Protein AF-A0A401QZX8-F1 (afdb_monomer_lite)

pLDDT: mean 76.72, std 15.08, range [29.86, 93.44]

Organism: Streptomyces noursei (NCBI:txid1971)

Secondary structure (DSSP, 8-state):
----HHHHTTS-THHHHHHHHHHHHH-S------THHHH-TT---EE--TTSPPSS---S-EEEETTTEEEEEETTEEEEE--HHHHHHHHHHHHHHHHT-EETHHHHHHHHHHHHTT-

Structure (mmCIF, N/CA/C/O backbone):
data_AF-A0A401QZX8-F1
#
_entry.id   AF-A0A401QZX8-F1
#
loop_
_atom_site.group_PDB
_atom_site.id
_atom_site.type_symbol
_atom_site.label_atom_id
_atom_site.label_alt_id
_atom_site.label_comp_id
_atom_site.label_asym_id
_atom_site.label_entity_id
_atom_site.label_seq_id
_atom_site.pdbx_PDB_ins_code
_atom_site.Cartn_x
_atom_site.Cartn_y
_atom_site.Cartn_z
_atom_site.occupancy
_atom_site.B_iso_or_equiv
_atom_site.auth_seq_id
_atom_site.auth_comp_id
_atom_site.auth_asym_id
_atom_site.auth_atom_id
_atom_site.pdbx_PDB_model_num
ATOM 1 N N . MET A 1 1 ? 21.813 -9.380 4.128 1.00 29.86 1 MET A N 1
ATOM 2 C CA . MET A 1 1 ? 21.612 -10.655 3.406 1.00 29.86 1 MET A CA 1
ATOM 3 C C . MET A 1 1 ? 20.333 -10.499 2.593 1.00 29.86 1 MET A C 1
ATOM 5 O O . MET A 1 1 ? 19.253 -10.668 3.137 1.00 29.86 1 MET A O 1
ATOM 9 N N . TYR A 1 2 ? 20.453 -10.008 1.358 1.00 34.34 2 TYR A N 1
ATOM 10 C CA . TYR A 1 2 ? 19.315 -9.690 0.492 1.00 34.34 2 TYR A CA 1
ATOM 11 C C . TYR A 1 2 ? 18.914 -10.960 -0.258 1.00 34.34 2 TYR A C 1
ATOM 13 O O . TYR A 1 2 ? 19.711 -11.494 -1.027 1.00 34.34 2 TYR A O 1
ATOM 21 N N . VAL A 1 3 ? 17.730 -11.497 0.034 1.00 44.12 3 VAL A N 1
ATOM 22 C CA . VAL A 1 3 ? 17.201 -12.648 -0.701 1.00 44.12 3 VAL A CA 1
ATOM 23 C C . VAL A 1 3 ? 16.639 -12.116 -2.009 1.00 44.12 3 VAL A C 1
ATOM 25 O O . VAL A 1 3 ? 15.763 -11.253 -2.011 1.00 44.12 3 VAL A O 1
ATOM 28 N N . GLU A 1 4 ? 17.156 -12.625 -3.121 1.00 44.03 4 GLU A N 1
ATOM 29 C CA . GLU A 1 4 ? 16.667 -12.285 -4.447 1.00 44.03 4 GLU A CA 1
ATOM 30 C C . GLU A 1 4 ? 15.186 -12.682 -4.546 1.00 44.03 4 GLU A C 1
ATOM 32 O O . GLU A 1 4 ? 14.813 -13.857 -4.524 1.00 44.03 4 GLU A O 1
ATOM 37 N N . TRP A 1 5 ? 14.317 -11.682 -4.634 1.00 45.00 5 TRP A N 1
ATOM 38 C CA . TRP A 1 5 ? 12.859 -11.805 -4.596 1.00 45.00 5 TRP A CA 1
ATOM 39 C C . TRP A 1 5 ? 12.247 -12.736 -5.655 1.00 45.00 5 TRP A C 1
ATOM 41 O O . TRP A 1 5 ? 11.119 -13.222 -5.509 1.00 45.00 5 TRP A O 1
ATOM 51 N N . ARG A 1 6 ? 13.009 -13.043 -6.709 1.00 44.41 6 ARG A N 1
ATOM 52 C CA . ARG A 1 6 ? 12.651 -14.040 -7.726 1.00 44.41 6 ARG A CA 1
ATOM 53 C C . ARG A 1 6 ? 12.638 -15.470 -7.173 1.00 44.41 6 ARG A C 1
ATOM 55 O O . ARG A 1 6 ? 11.872 -16.291 -7.671 1.00 44.41 6 ARG A O 1
ATOM 62 N N . GLN A 1 7 ? 13.412 -15.786 -6.129 1.00 44.03 7 GLN A N 1
ATOM 63 C CA . GLN A 1 7 ? 13.394 -17.112 -5.494 1.00 44.03 7 GLN A CA 1
ATOM 64 C C . GLN A 1 7 ? 12.140 -17.347 -4.639 1.00 44.03 7 GLN A C 1
ATOM 66 O O . GLN A 1 7 ? 11.624 -18.462 -4.629 1.00 44.03 7 GLN A O 1
ATOM 71 N N . LEU A 1 8 ? 11.579 -16.304 -4.014 1.00 48.62 8 LEU A N 1
ATOM 72 C CA . LEU A 1 8 ? 10.330 -16.393 -3.237 1.00 48.62 8 LEU A CA 1
ATOM 73 C C . LEU A 1 8 ? 9.105 -16.765 -4.088 1.00 48.62 8 LEU A C 1
ATOM 75 O O . LEU A 1 8 ? 8.132 -17.308 -3.571 1.00 48.62 8 LEU A O 1
ATOM 79 N N . HIS A 1 9 ? 9.152 -16.530 -5.399 1.00 48.44 9 HIS A N 1
ATOM 80 C CA . HIS A 1 9 ? 8.075 -16.920 -6.309 1.00 48.44 9 HIS A CA 1
ATOM 81 C C . HIS A 1 9 ? 8.075 -18.414 -6.660 1.00 48.44 9 HIS A C 1
ATOM 83 O O . HIS A 1 9 ? 7.055 -18.902 -7.141 1.00 48.44 9 HIS A O 1
ATOM 89 N N . ARG A 1 10 ? 9.167 -19.155 -6.405 1.00 46.19 10 ARG A N 1
ATOM 90 C CA . ARG A 1 10 ? 9.243 -20.587 -6.743 1.00 46.19 10 ARG A CA 1
ATOM 91 C C . ARG A 1 10 ? 8.433 -21.464 -5.779 1.00 46.19 10 ARG A C 1
ATOM 93 O O . ARG A 1 10 ? 7.747 -22.368 -6.238 1.00 46.19 10 ARG A O 1
ATOM 100 N N . ASP A 1 11 ? 8.429 -21.114 -4.489 1.00 46.47 11 ASP A N 1
ATOM 101 C CA . ASP A 1 11 ? 7.622 -21.769 -3.437 1.00 46.47 11 ASP A CA 1
ATOM 102 C C . ASP A 1 11 ? 6.360 -20.960 -3.056 1.00 46.47 11 ASP A C 1
ATOM 104 O O . ASP A 1 11 ? 5.579 -21.349 -2.181 1.00 46.47 11 ASP A O 1
ATOM 108 N N . GLY A 1 12 ? 6.159 -19.818 -3.722 1.00 55.97 12 GLY A N 1
ATOM 109 C CA . GLY A 1 12 ? 5.096 -18.855 -3.458 1.00 55.97 12 GLY A CA 1
ATOM 110 C C . GLY A 1 12 ? 5.265 -18.072 -2.149 1.00 55.97 12 GLY A C 1
ATOM 111 O O . GLY A 1 12 ? 6.025 -18.418 -1.246 1.00 55.97 12 GLY A O 1
ATOM 112 N N . MET A 1 13 ? 4.445 -17.029 -1.995 1.00 59.34 13 MET A N 1
ATOM 113 C CA . MET A 1 13 ? 4.335 -16.199 -0.780 1.00 59.34 13 MET A CA 1
ATOM 114 C C . MET A 1 13 ? 3.909 -16.971 0.486 1.00 59.34 13 MET A C 1
ATOM 116 O O . MET A 1 13 ? 3.806 -16.385 1.564 1.00 59.34 13 MET A O 1
ATOM 120 N N . ARG A 1 14 ? 3.655 -18.281 0.372 1.00 61.28 14 ARG A N 1
ATOM 121 C CA . ARG A 1 14 ? 3.163 -19.151 1.442 1.00 61.28 14 ARG A CA 1
ATOM 122 C C . ARG A 1 14 ? 4.118 -19.194 2.631 1.00 61.28 14 ARG A C 1
ATOM 124 O O . ARG A 1 14 ? 3.667 -19.015 3.751 1.00 61.28 14 ARG A O 1
ATOM 131 N N . ARG A 1 15 ? 5.423 -19.362 2.400 1.00 62.59 15 ARG A N 1
ATOM 132 C CA . ARG A 1 15 ? 6.408 -19.474 3.491 1.00 62.59 15 ARG A CA 1
ATOM 133 C C . ARG A 1 15 ? 6.538 -18.179 4.296 1.00 62.59 15 ARG A C 1
ATOM 135 O O . ARG A 1 15 ? 6.586 -18.218 5.520 1.00 62.59 15 ARG A O 1
ATOM 142 N N . VAL A 1 16 ? 6.557 -17.034 3.610 1.00 64.38 16 VAL A N 1
ATOM 143 C CA . VAL A 1 16 ? 6.544 -15.711 4.259 1.00 64.38 16 VAL A CA 1
ATOM 144 C C . VAL A 1 16 ? 5.252 -15.551 5.056 1.00 64.38 16 VAL A C 1
ATOM 146 O O . VAL A 1 16 ? 5.286 -15.198 6.227 1.00 64.38 16 VAL A O 1
ATOM 149 N N . HIS A 1 17 ? 4.113 -15.908 4.463 1.00 62.09 17 HIS A N 1
ATOM 150 C CA . HIS A 1 17 ? 2.821 -15.861 5.137 1.00 62.09 17 HIS A CA 1
ATOM 151 C C . HIS A 1 17 ? 2.773 -16.739 6.402 1.00 62.09 17 HIS A C 1
ATOM 153 O O . HIS A 1 17 ? 2.393 -16.248 7.462 1.00 62.09 17 HIS A O 1
ATOM 159 N N . GLU A 1 18 ? 3.215 -17.996 6.327 1.00 68.44 18 GLU A N 1
ATOM 160 C CA . GLU A 1 18 ? 3.265 -18.940 7.456 1.00 68.44 18 GLU A CA 1
ATOM 161 C C . GLU A 1 18 ? 4.124 -18.422 8.617 1.00 68.44 18 GLU A C 1
ATOM 163 O O . GLU A 1 18 ? 3.772 -18.608 9.780 1.00 68.44 18 GLU A O 1
ATOM 168 N N . GLN A 1 19 ? 5.225 -17.731 8.318 1.00 68.12 19 GLN A N 1
ATOM 169 C CA . GLN A 1 19 ? 6.103 -17.152 9.337 1.00 68.12 19 GLN A CA 1
ATOM 170 C C . GLN A 1 19 ? 5.558 -15.843 9.915 1.00 68.12 19 GLN A C 1
ATOM 172 O O . GLN A 1 19 ? 5.745 -15.556 11.098 1.00 68.12 19 GLN A O 1
ATOM 177 N N . THR A 1 20 ? 4.892 -15.034 9.094 1.00 68.06 20 THR A N 1
ATOM 178 C CA . THR A 1 20 ? 4.449 -13.694 9.474 1.00 68.06 20 THR A CA 1
ATOM 179 C C . THR A 1 20 ? 3.095 -13.701 10.189 1.00 68.06 20 THR A C 1
ATOM 181 O O . THR A 1 20 ? 2.917 -12.947 11.143 1.00 68.06 20 THR A O 1
ATOM 184 N N . VAL A 1 21 ? 2.147 -14.564 9.808 1.00 69.62 21 VAL A N 1
ATOM 185 C CA . VAL A 1 21 ? 0.795 -14.606 10.407 1.00 69.62 21 VAL A CA 1
ATOM 186 C C . VAL A 1 21 ? 0.808 -14.773 11.934 1.00 69.62 21 VAL A C 1
ATOM 188 O O . VAL A 1 21 ? 0.122 -13.993 12.603 1.00 69.62 21 VAL A O 1
ATOM 191 N N . PRO A 1 22 ? 1.609 -15.680 12.529 1.00 77.25 22 PRO A N 1
ATOM 192 C CA . PRO A 1 22 ? 1.688 -15.798 13.985 1.00 77.25 22 PRO A CA 1
ATOM 193 C C . PRO A 1 22 ? 2.192 -14.521 14.673 1.00 77.25 22 PRO A C 1
ATOM 195 O O . PRO A 1 22 ? 1.793 -14.229 15.802 1.00 77.25 22 PRO A O 1
ATOM 198 N N . LEU A 1 23 ? 3.045 -13.727 14.004 1.00 75.75 23 LEU A N 1
ATOM 199 C CA . LEU A 1 23 ? 3.506 -12.431 14.519 1.00 75.75 23 LEU A CA 1
ATOM 200 C C . LEU A 1 23 ? 2.346 -11.443 14.619 1.00 75.75 23 LEU A C 1
ATOM 202 O O . LEU A 1 23 ? 2.207 -10.767 15.634 1.00 75.75 23 LEU A O 1
ATOM 206 N N . TYR A 1 24 ? 1.498 -11.379 13.594 1.00 72.75 24 TYR A N 1
ATOM 207 C CA . TYR A 1 24 ? 0.318 -10.515 13.606 1.00 72.75 24 TYR A CA 1
ATOM 208 C C . TYR A 1 24 ? -0.672 -10.949 14.687 1.00 72.75 24 TYR A C 1
ATOM 210 O O . TYR A 1 24 ? -1.137 -10.112 15.450 1.00 72.75 24 TYR A O 1
ATOM 218 N N . GLN A 1 25 ? -0.934 -12.254 14.809 1.00 73.38 25 GLN A N 1
ATOM 219 C CA . GLN A 1 25 ? -1.884 -12.791 15.790 1.00 73.38 25 GLN A CA 1
ATOM 220 C C . GLN A 1 25 ? -1.465 -12.531 17.242 1.00 73.38 25 GLN A C 1
ATOM 222 O O . GLN A 1 25 ? -2.311 -12.242 18.083 1.00 73.38 25 GLN A O 1
ATOM 227 N N . ARG A 1 26 ? -0.165 -12.623 17.553 1.00 80.75 26 ARG A N 1
ATOM 228 C CA . ARG A 1 26 ? 0.342 -12.385 18.916 1.00 80.75 26 ARG A CA 1
ATOM 229 C C . ARG A 1 26 ? 0.535 -10.903 19.249 1.00 80.75 26 ARG A C 1
ATOM 231 O O . ARG A 1 26 ? 0.688 -10.553 20.419 1.00 80.75 26 ARG A O 1
ATOM 238 N N . THR A 1 27 ? 0.615 -10.038 18.238 1.00 83.62 27 THR A N 1
ATOM 239 C CA . THR A 1 27 ? 0.916 -8.618 18.437 1.00 83.62 27 THR A CA 1
ATOM 240 C C . THR A 1 27 ? -0.326 -7.892 18.923 1.00 83.62 27 THR A C 1
ATOM 242 O O . THR A 1 27 ? -1.292 -7.735 18.187 1.00 83.62 27 THR A O 1
ATOM 245 N N . ARG A 1 28 ? -0.280 -7.404 20.167 1.00 79.19 28 ARG A N 1
ATOM 246 C CA . ARG A 1 28 ? -1.367 -6.589 20.730 1.00 79.19 28 ARG A CA 1
ATOM 247 C C . ARG A 1 28 ? -1.418 -5.177 20.152 1.00 79.19 28 ARG A C 1
ATOM 249 O O . ARG A 1 28 ? -2.500 -4.639 19.988 1.00 79.19 28 ARG A O 1
ATOM 256 N N . HIS A 1 29 ? -0.260 -4.589 19.848 1.00 78.38 29 HIS A N 1
ATOM 257 C CA . HIS A 1 29 ? -0.162 -3.228 19.320 1.00 78.38 29 HIS A CA 1
ATOM 258 C C . HIS A 1 29 ? 0.815 -3.189 18.154 1.00 78.38 29 HIS A C 1
ATOM 260 O O . HIS A 1 29 ? 2.019 -3.386 18.332 1.00 78.38 29 HIS A O 1
ATOM 266 N N . PHE A 1 30 ? 0.290 -2.931 16.962 1.00 78.06 30 PHE A N 1
ATOM 267 C CA . PHE A 1 30 ? 1.098 -2.734 15.769 1.00 78.06 30 PHE A CA 1
ATOM 268 C C . PHE A 1 30 ? 1.501 -1.256 15.675 1.00 78.06 30 PHE A C 1
ATOM 270 O O . PHE A 1 30 ? 0.667 -0.376 15.878 1.00 78.06 30 PHE A O 1
ATOM 277 N N . ARG A 1 31 ? 2.778 -0.968 15.401 1.00 78.69 31 ARG A N 1
ATOM 278 C CA . ARG A 1 31 ? 3.291 0.406 15.274 1.00 78.69 31 ARG A CA 1
ATOM 279 C C . ARG A 1 31 ? 3.697 0.656 13.830 1.00 78.69 31 ARG A C 1
ATOM 281 O O . ARG A 1 31 ? 4.535 -0.066 13.301 1.00 78.69 31 ARG A O 1
ATOM 288 N N . VAL A 1 32 ? 3.101 1.671 13.215 1.00 79.12 32 VAL A N 1
ATOM 289 C CA . VAL A 1 32 ? 3.368 2.086 11.832 1.00 79.12 32 VAL A CA 1
ATOM 290 C C . VAL A 1 32 ? 3.527 3.594 11.818 1.00 79.12 32 VAL A C 1
ATOM 292 O O . VAL A 1 32 ? 2.767 4.300 12.477 1.00 79.12 32 VAL A O 1
ATOM 295 N N . TYR A 1 33 ? 4.505 4.078 11.061 1.00 73.44 33 TYR A N 1
ATOM 296 C CA . TYR A 1 33 ? 4.721 5.498 10.829 1.00 73.44 33 TYR A CA 1
ATOM 297 C C . TYR A 1 33 ? 4.783 5.756 9.322 1.00 73.44 33 TYR A C 1
ATOM 299 O O . TYR A 1 33 ? 5.463 5.027 8.606 1.00 73.44 33 TYR A O 1
ATOM 307 N N . ALA A 1 34 ? 4.049 6.764 8.849 1.00 78.06 34 ALA A N 1
ATOM 308 C CA . ALA A 1 34 ? 3.963 7.138 7.438 1.00 78.06 34 ALA A CA 1
ATOM 309 C C . ALA A 1 34 ? 4.000 8.671 7.306 1.00 78.06 34 ALA A C 1
ATOM 311 O O . ALA A 1 34 ? 2.967 9.326 7.166 1.00 78.06 34 ALA A O 1
ATOM 312 N N . SER A 1 35 ? 5.197 9.257 7.417 1.00 73.50 35 SER A N 1
ATOM 313 C CA . SER A 1 35 ? 5.412 10.716 7.352 1.00 73.50 35 SER A CA 1
ATOM 314 C C . SER A 1 35 ? 5.047 11.322 6.001 1.00 73.50 35 SER A C 1
ATOM 316 O O . SER A 1 35 ? 4.594 12.465 5.934 1.00 73.50 35 SER A O 1
ATOM 318 N N . ASN A 1 36 ? 5.217 10.560 4.924 1.00 71.75 36 ASN A N 1
ATOM 319 C CA . ASN A 1 36 ? 4.952 10.995 3.557 1.00 71.75 36 ASN A CA 1
ATOM 320 C C . ASN A 1 36 ? 3.490 11.423 3.324 1.00 71.75 36 ASN A C 1
ATOM 322 O O . ASN A 1 36 ? 3.231 12.271 2.474 1.00 71.75 36 ASN A O 1
ATOM 326 N N . LEU A 1 37 ? 2.538 10.905 4.108 1.00 73.81 37 LEU A N 1
ATOM 327 C CA . LEU A 1 37 ? 1.118 11.253 3.992 1.00 73.81 37 LEU A CA 1
ATOM 328 C C . LEU A 1 37 ? 0.786 12.680 4.454 1.00 73.81 37 LEU A C 1
ATOM 330 O O . LEU A 1 37 ? -0.281 13.187 4.120 1.00 73.81 37 LEU A O 1
ATOM 334 N N . VAL A 1 38 ? 1.664 13.326 5.227 1.00 67.56 38 VAL A N 1
ATOM 335 C CA . VAL A 1 38 ? 1.390 14.636 5.846 1.00 67.56 38 VAL A CA 1
ATOM 336 C C . VAL A 1 38 ? 1.864 15.805 4.972 1.00 67.56 38 VAL A C 1
ATOM 338 O O . VAL A 1 38 ? 1.362 16.916 5.116 1.00 67.56 38 VAL A O 1
ATOM 341 N N . ALA A 1 39 ? 2.803 15.574 4.049 1.00 59.84 39 ALA A N 1
ATOM 342 C CA . ALA A 1 39 ? 3.524 16.647 3.356 1.00 59.84 39 ALA A CA 1
ATOM 343 C C . ALA A 1 39 ? 3.362 16.670 1.824 1.00 59.84 39 ALA A C 1
ATOM 345 O O . ALA A 1 39 ? 3.866 17.592 1.186 1.00 59.84 39 ALA A O 1
ATOM 346 N N . GLN A 1 40 ? 2.679 15.693 1.213 1.00 66.19 40 GLN A N 1
ATOM 347 C CA . GLN A 1 40 ? 2.534 15.636 -0.247 1.00 66.19 40 GLN A CA 1
ATOM 348 C C . GLN A 1 40 ? 1.117 16.003 -0.725 1.00 66.19 40 GLN A C 1
ATOM 350 O O . GLN A 1 40 ? 0.164 15.286 -0.417 1.00 66.19 40 GLN A O 1
ATOM 355 N N . PRO A 1 41 ? 0.960 17.053 -1.559 1.00 63.00 41 PRO A N 1
ATOM 356 C CA . PRO A 1 41 ? -0.348 17.494 -2.054 1.00 63.00 41 PRO A CA 1
ATOM 357 C C . PRO A 1 41 ? -1.001 16.525 -3.058 1.00 63.00 41 PRO A C 1
ATOM 359 O O . PRO A 1 41 ? -2.200 16.624 -3.300 1.00 63.00 41 PRO A O 1
ATOM 362 N N . ASN A 1 42 ? -0.243 15.570 -3.614 1.00 65.94 42 ASN A N 1
ATOM 363 C CA . ASN A 1 42 ? -0.680 14.706 -4.720 1.00 65.94 42 ASN A CA 1
ATOM 364 C C . ASN A 1 42 ? -0.791 13.216 -4.353 1.00 65.94 42 ASN A C 1
ATOM 366 O O . ASN A 1 42 ? -0.719 12.367 -5.238 1.00 65.94 42 ASN A O 1
ATOM 370 N N . VAL A 1 43 ? -0.950 12.865 -3.074 1.00 68.19 43 VAL A N 1
ATOM 371 C CA . VAL A 1 43 ? -1.052 11.454 -2.662 1.00 68.19 43 VAL A 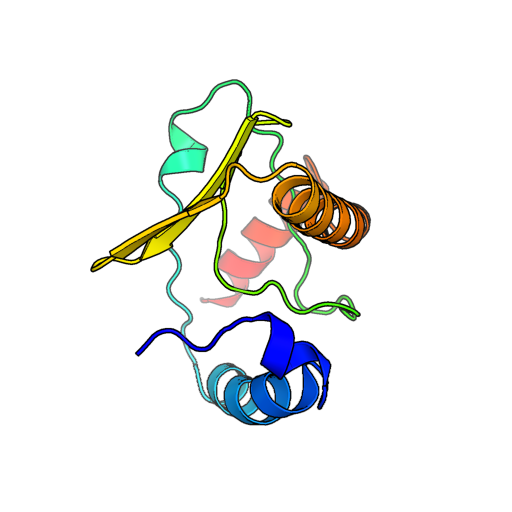CA 1
ATOM 372 C C . VAL A 1 43 ? -2.515 11.070 -2.427 1.00 68.19 43 VAL A C 1
ATOM 374 O O . VAL A 1 43 ? -3.067 11.367 -1.364 1.00 68.19 43 VAL A O 1
ATOM 377 N N . PRO A 1 44 ? -3.183 10.387 -3.379 1.00 77.44 44 PRO A N 1
ATOM 378 C CA . PRO A 1 44 ? -4.485 9.798 -3.109 1.00 77.44 44 PRO A CA 1
ATOM 379 C C . PRO A 1 44 ? -4.338 8.674 -2.075 1.00 77.44 44 PRO A C 1
ATOM 381 O O . PRO A 1 44 ? -3.741 7.631 -2.341 1.00 77.44 44 PRO A O 1
ATOM 384 N N . LEU A 1 45 ? -4.917 8.870 -0.888 1.00 85.06 45 LEU A N 1
ATOM 385 C CA . LEU A 1 45 ? -4.863 7.886 0.192 1.00 85.06 45 LEU A CA 1
ATOM 386 C C . LEU A 1 45 ? -5.885 6.758 -0.017 1.00 85.06 45 LEU A C 1
ATOM 388 O O . LEU A 1 45 ? -7.097 6.988 -0.093 1.00 85.06 45 LEU A O 1
ATOM 392 N N . GLY A 1 46 ? -5.384 5.523 -0.052 1.00 89.06 46 GLY A N 1
ATOM 393 C CA . GLY A 1 46 ? -6.175 4.297 -0.021 1.00 89.06 46 GLY A CA 1
ATOM 394 C C . GLY A 1 46 ? -5.884 3.474 1.234 1.00 89.06 46 GLY A C 1
ATOM 395 O O . GLY A 1 46 ? -4.732 3.328 1.628 1.00 89.06 46 GLY A O 1
ATOM 396 N N . VAL A 1 47 ? -6.923 2.909 1.848 1.00 89.44 47 VAL A N 1
ATOM 397 C CA . VAL A 1 47 ? -6.816 2.045 3.035 1.00 89.44 47 VAL A CA 1
ATOM 398 C C . VAL A 1 47 ? -7.460 0.701 2.726 1.00 89.44 47 VAL A C 1
ATOM 400 O O . VAL A 1 47 ? -8.631 0.658 2.363 1.00 89.44 47 VAL A O 1
ATOM 403 N N . ILE A 1 48 ? -6.730 -0.405 2.877 1.00 87.12 48 ILE A N 1
ATOM 404 C CA . ILE A 1 48 ? -7.288 -1.756 2.703 1.00 87.12 48 ILE A CA 1
ATOM 405 C C . ILE A 1 48 ? -7.740 -2.273 4.076 1.00 87.12 48 ILE A C 1
ATOM 407 O O . ILE A 1 48 ? -6.873 -2.572 4.904 1.00 87.12 48 ILE A O 1
ATOM 411 N N . PRO A 1 49 ? -9.054 -2.425 4.338 1.00 86.00 49 PRO A N 1
ATOM 412 C CA . PRO A 1 49 ? -9.547 -2.890 5.633 1.00 86.00 49 PRO A CA 1
ATOM 413 C C . PRO A 1 49 ? -8.990 -4.271 5.995 1.00 86.00 49 PRO A C 1
ATOM 415 O O . PRO A 1 49 ? -8.781 -5.118 5.124 1.00 86.00 49 PRO A O 1
ATOM 418 N N . PHE A 1 50 ? -8.751 -4.528 7.284 1.00 76.62 50 PHE A N 1
ATOM 419 C CA . PHE A 1 50 ? -8.088 -5.760 7.729 1.00 76.62 50 PHE A CA 1
ATOM 420 C C . PHE A 1 50 ? -8.812 -7.036 7.263 1.00 76.62 50 PHE A C 1
ATOM 422 O O . PHE A 1 50 ? -8.154 -7.935 6.740 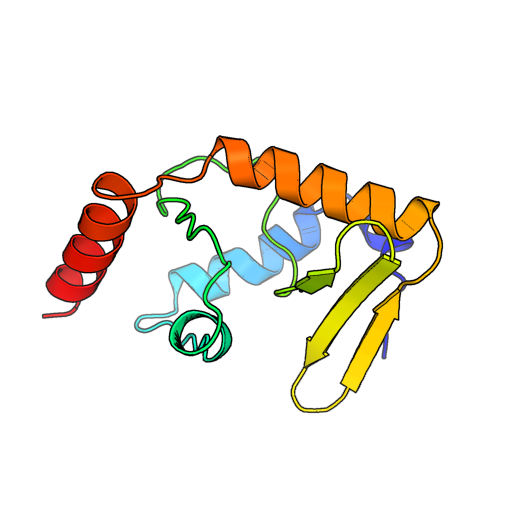1.00 76.62 50 PHE A O 1
ATOM 429 N N . GLY A 1 51 ? -10.148 -7.064 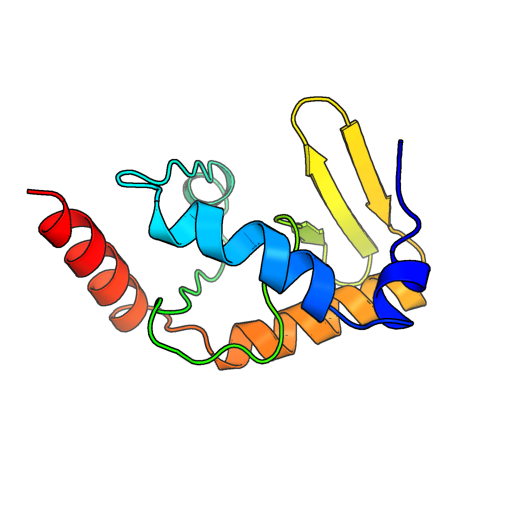7.356 1.00 73.38 51 GLY A N 1
ATOM 430 C CA . GLY A 1 51 ? -10.990 -8.220 7.017 1.00 73.38 51 GLY A CA 1
ATOM 431 C C . GLY A 1 51 ? -11.153 -8.528 5.523 1.00 73.38 51 GLY A C 1
ATOM 432 O O . GLY A 1 51 ? -11.768 -9.533 5.177 1.00 73.38 51 GLY A O 1
ATOM 433 N N . VAL A 1 52 ? -10.612 -7.702 4.621 1.00 78.00 52 VAL A N 1
ATOM 434 C CA . VAL A 1 52 ? -10.631 -8.009 3.184 1.00 78.00 52 VAL A CA 1
ATOM 435 C C . VAL A 1 52 ? -9.593 -9.090 2.892 1.00 78.00 52 VAL A C 1
ATOM 437 O O . VAL A 1 52 ? -8.410 -8.933 3.207 1.00 78.00 52 VAL A O 1
ATOM 440 N N . ARG A 1 53 ? -10.021 -10.193 2.265 1.00 67.31 53 ARG A N 1
ATOM 441 C CA . ARG A 1 53 ? -9.105 -11.248 1.822 1.00 67.31 53 ARG A CA 1
ATOM 442 C C . ARG A 1 53 ? -8.158 -10.676 0.769 1.00 67.31 53 ARG A C 1
ATOM 444 O O . ARG A 1 53 ? -8.597 -10.176 -0.263 1.00 67.31 53 ARG A O 1
ATOM 451 N N . ARG A 1 54 ? -6.857 -10.773 1.031 1.00 65.62 54 ARG A N 1
ATOM 452 C CA . ARG A 1 54 ? -5.805 -10.321 0.118 1.00 65.62 54 ARG A CA 1
ATOM 453 C C . ARG A 1 54 ? -5.227 -11.522 -0.618 1.00 65.62 54 ARG A C 1
ATOM 455 O O . ARG A 1 54 ? -4.849 -12.505 0.014 1.00 65.62 54 ARG A O 1
ATOM 462 N N . THR A 1 55 ? -5.151 -11.437 -1.941 1.00 56.19 55 THR A N 1
ATOM 463 C CA . THR A 1 55 ? -4.480 -12.445 -2.782 1.00 56.19 55 THR A CA 1
ATOM 464 C C . THR A 1 55 ? -2.966 -12.228 -2.816 1.00 56.19 55 THR A C 1
ATOM 466 O O . THR A 1 55 ? -2.207 -13.168 -3.021 1.00 56.19 55 THR A O 1
ATOM 469 N N . VAL A 1 56 ? -2.532 -10.990 -2.559 1.00 58.66 56 VAL A N 1
ATOM 470 C CA . VAL A 1 56 ? -1.135 -10.580 -2.403 1.00 58.66 56 VAL A CA 1
ATOM 471 C C . VAL A 1 56 ? -1.019 -9.883 -1.055 1.00 58.66 56 VAL A C 1
ATOM 473 O O . VAL A 1 56 ? -1.750 -8.930 -0.785 1.00 58.66 56 VAL A O 1
ATOM 476 N N . TRP A 1 57 ? -0.135 -10.365 -0.187 1.00 55.28 57 TRP A N 1
ATOM 477 C CA . TRP A 1 57 ? 0.226 -9.597 1.000 1.00 55.28 57 TRP A CA 1
ATOM 478 C C . TRP A 1 57 ? 1.129 -8.454 0.560 1.00 55.28 57 TRP A C 1
ATOM 480 O O . TRP A 1 57 ? 2.051 -8.719 -0.214 1.00 55.28 57 TRP A O 1
ATOM 490 N N . PRO A 1 58 ? 0.870 -7.209 1.001 1.00 53.41 58 PRO A N 1
ATOM 491 C CA . PRO A 1 58 ? 1.804 -6.132 0.757 1.00 53.41 58 PRO A CA 1
ATOM 492 C C . PRO A 1 58 ? 3.120 -6.559 1.389 1.00 53.41 58 PRO A C 1
ATOM 494 O O . PRO A 1 58 ? 3.246 -6.717 2.604 1.00 53.41 58 PRO A O 1
ATOM 497 N N . LEU A 1 59 ? 4.063 -6.844 0.509 1.00 60.06 59 LEU A N 1
ATOM 498 C CA . LEU A 1 59 ? 5.460 -6.884 0.860 1.00 60.06 59 LEU A CA 1
ATOM 499 C C . LEU A 1 59 ? 5.878 -5.461 1.242 1.00 60.06 59 LEU A C 1
ATOM 501 O O . LEU A 1 59 ? 5.091 -4.532 1.048 1.00 60.06 59 LEU A O 1
ATOM 505 N N . GLU A 1 60 ? 7.048 -5.337 1.866 1.00 69.12 60 GLU A N 1
ATOM 506 C CA . GLU A 1 60 ? 7.601 -4.100 2.436 1.00 69.12 60 GLU A CA 1
ATOM 507 C C . GLU A 1 60 ? 7.122 -2.823 1.729 1.00 69.12 60 GLU A C 1
ATOM 509 O O . GLU A 1 60 ? 7.045 -2.772 0.498 1.00 69.12 60 GLU A O 1
ATOM 514 N N . ALA A 1 61 ? 6.773 -1.802 2.519 1.00 79.19 61 ALA A N 1
ATOM 515 C CA . ALA A 1 61 ? 6.287 -0.539 1.979 1.00 79.19 61 ALA A CA 1
ATOM 516 C C . ALA A 1 61 ? 7.254 -0.018 0.904 1.00 79.19 61 ALA A C 1
ATOM 518 O O . ALA A 1 61 ? 8.463 0.027 1.116 1.00 79.19 61 ALA A O 1
ATOM 519 N N . PHE A 1 62 ? 6.703 0.355 -0.248 1.00 86.44 62 PHE A N 1
ATOM 520 C CA . PHE A 1 62 ? 7.465 0.872 -1.375 1.00 86.44 62 PHE A CA 1
ATOM 521 C C . PHE A 1 62 ? 6.852 2.174 -1.876 1.00 86.44 62 PHE A C 1
ATOM 523 O O . PHE A 1 62 ? 5.646 2.407 -1.745 1.00 86.44 62 PHE A O 1
ATOM 530 N N . TYR A 1 63 ? 7.688 2.989 -2.505 1.00 87.94 63 TYR A N 1
ATOM 531 C CA . TYR A 1 63 ? 7.294 4.196 -3.211 1.00 87.94 63 TYR A CA 1
ATOM 532 C C . TYR A 1 63 ? 7.479 3.970 -4.703 1.00 87.94 63 TYR A C 1
ATOM 534 O O . TYR A 1 63 ? 8.544 3.544 -5.139 1.00 87.94 63 TYR A O 1
ATOM 542 N N . ALA A 1 64 ? 6.440 4.231 -5.489 1.00 89.31 64 ALA A N 1
ATOM 543 C CA . ALA A 1 64 ? 6.531 4.219 -6.941 1.00 89.31 64 ALA A CA 1
ATOM 544 C C . ALA A 1 64 ? 6.487 5.659 -7.452 1.00 89.31 64 ALA A C 1
ATOM 546 O O . ALA A 1 64 ? 5.524 6.383 -7.199 1.00 89.31 64 ALA A O 1
ATOM 547 N N . PHE A 1 65 ? 7.529 6.056 -8.172 1.00 90.50 65 PHE A N 1
ATOM 548 C CA . PHE A 1 65 ? 7.645 7.337 -8.857 1.00 90.50 65 PHE A CA 1
ATOM 549 C C . PHE A 1 65 ? 7.279 7.123 -10.326 1.00 90.50 65 PHE A C 1
ATOM 551 O O . PHE A 1 65 ? 8.147 7.035 -11.199 1.00 90.50 65 PHE A O 1
ATOM 558 N N . ASP A 1 66 ? 5.976 6.960 -10.566 1.00 90.19 66 ASP A N 1
ATOM 559 C CA . ASP A 1 66 ? 5.396 6.621 -11.867 1.00 90.19 66 ASP A CA 1
ATOM 560 C C . ASP A 1 66 ? 6.142 5.454 -12.544 1.00 90.19 66 ASP A C 1
ATOM 562 O O . ASP A 1 66 ? 6.378 4.411 -11.934 1.00 90.19 66 ASP A O 1
ATOM 566 N N . ASN A 1 67 ? 6.529 5.634 -13.808 1.00 92.56 67 ASN A N 1
ATOM 567 C CA . ASN A 1 67 ? 7.282 4.658 -14.590 1.00 92.56 67 ASN A CA 1
ATOM 568 C C . ASN A 1 67 ? 8.805 4.873 -14.513 1.00 92.56 67 ASN A C 1
ATOM 570 O O . ASN A 1 67 ? 9.534 4.278 -15.304 1.00 92.56 67 ASN A O 1
ATOM 574 N N . SER A 1 68 ? 9.281 5.735 -13.611 1.00 93.31 68 SER A N 1
ATOM 575 C CA . SER A 1 68 ? 10.687 6.153 -13.555 1.00 93.31 68 SER A CA 1
ATOM 576 C C . SER A 1 68 ? 11.495 5.350 -12.541 1.00 93.31 68 SER A C 1
ATOM 578 O O . SER A 1 68 ? 12.637 4.989 -12.815 1.00 93.31 68 SER A O 1
ATOM 580 N N . GLN A 1 69 ? 10.917 5.074 -11.368 1.00 92.75 69 GLN A N 1
ATOM 581 C CA . GLN A 1 69 ? 11.628 4.415 -10.273 1.00 92.75 69 GLN A CA 1
ATOM 582 C C . GLN A 1 69 ? 10.663 3.800 -9.261 1.00 92.75 69 GLN A C 1
ATOM 584 O O . GLN A 1 69 ? 9.590 4.340 -8.996 1.00 92.75 69 GLN A O 1
ATOM 589 N N . VAL A 1 70 ? 11.084 2.704 -8.635 1.00 91.44 70 VAL A N 1
ATOM 590 C CA . VAL A 1 70 ? 10.491 2.194 -7.395 1.00 91.44 70 VAL A CA 1
ATOM 591 C C . VAL A 1 70 ? 11.559 2.169 -6.307 1.00 91.44 70 VAL A C 1
ATOM 593 O O . VAL A 1 70 ? 12.638 1.628 -6.530 1.00 91.44 70 VAL A O 1
ATOM 596 N N . ALA A 1 71 ? 11.253 2.740 -5.144 1.00 88.50 71 ALA A N 1
ATOM 597 C CA . ALA A 1 71 ? 12.120 2.741 -3.972 1.00 88.50 71 ALA A CA 1
ATOM 598 C C . ALA A 1 71 ? 11.532 1.864 -2.859 1.00 88.50 71 ALA A C 1
ATOM 600 O O . ALA A 1 71 ? 10.340 1.947 -2.552 1.00 88.50 71 ALA A O 1
ATOM 601 N N . VAL A 1 72 ? 12.375 1.038 -2.244 1.00 87.75 72 VAL A N 1
ATOM 602 C CA . VAL A 1 72 ? 12.073 0.298 -1.013 1.00 87.75 72 VAL A CA 1
ATOM 603 C C . VAL A 1 72 ? 13.081 0.739 0.036 1.00 87.75 72 VAL A C 1
ATOM 605 O O . VAL A 1 72 ? 14.275 0.459 -0.079 1.00 87.75 72 VAL A O 1
ATOM 608 N N . GLU A 1 73 ? 12.600 1.457 1.042 1.00 77.88 73 GLU A N 1
ATOM 609 C CA . GLU A 1 73 ? 13.430 2.035 2.093 1.00 77.88 73 GLU A CA 1
ATOM 610 C C . GLU A 1 73 ? 13.285 1.247 3.396 1.00 77.88 73 GLU A C 1
ATOM 612 O O . GLU A 1 73 ? 12.187 0.941 3.862 1.00 77.88 73 GLU A O 1
ATOM 617 N N . THR A 1 74 ? 14.419 0.964 4.022 1.00 75.81 74 THR A N 1
ATOM 618 C CA . THR A 1 74 ? 14.528 0.485 5.400 1.00 75.81 74 THR A CA 1
ATOM 619 C C . THR A 1 74 ? 15.442 1.433 6.172 1.00 75.81 74 THR A C 1
ATOM 621 O O . THR A 1 74 ? 16.198 2.199 5.580 1.00 75.81 74 THR A O 1
ATOM 624 N N . LEU A 1 75 ? 15.448 1.356 7.505 1.00 73.62 75 LEU A N 1
ATOM 625 C CA . LEU A 1 75 ? 16.305 2.219 8.335 1.00 73.62 75 LEU A CA 1
ATOM 626 C C . LEU A 1 75 ? 17.808 2.093 8.027 1.00 73.62 75 LEU A C 1
ATOM 628 O O . LEU A 1 75 ? 18.576 2.985 8.370 1.00 73.62 75 LEU A O 1
ATOM 632 N N . THR A 1 76 ? 18.237 0.981 7.427 1.00 76.50 76 THR A N 1
ATOM 633 C CA . THR A 1 76 ? 19.656 0.669 7.202 1.00 76.50 76 THR A CA 1
ATOM 634 C C . THR A 1 76 ? 20.031 0.531 5.730 1.00 76.50 76 THR A C 1
ATOM 636 O O . THR A 1 76 ? 21.207 0.342 5.430 1.00 76.50 76 THR A O 1
ATOM 639 N N . ALA A 1 77 ? 19.059 0.544 4.818 1.00 74.88 77 ALA A N 1
ATOM 640 C CA . ALA A 1 77 ? 19.289 0.317 3.397 1.00 74.88 77 ALA A CA 1
ATOM 641 C C . ALA A 1 77 ? 18.140 0.862 2.550 1.00 74.88 77 ALA A C 1
ATOM 643 O O . ALA A 1 77 ? 16.976 0.760 2.934 1.00 74.88 77 ALA A O 1
ATOM 644 N N . GLU A 1 78 ? 18.482 1.340 1.363 1.00 81.81 78 GLU A N 1
ATOM 645 C CA . GLU A 1 78 ? 17.549 1.770 0.330 1.00 81.81 78 GLU A CA 1
ATOM 646 C C . GLU A 1 78 ? 17.797 0.947 -0.934 1.00 81.81 78 GLU A C 1
ATOM 648 O O . GLU A 1 78 ? 18.943 0.675 -1.305 1.00 81.81 78 GLU A O 1
ATOM 653 N N . ILE A 1 79 ? 16.716 0.526 -1.583 1.00 85.94 79 ILE A N 1
ATOM 654 C CA . ILE A 1 79 ? 16.751 -0.226 -2.832 1.00 85.94 79 ILE A CA 1
ATOM 655 C C . ILE A 1 79 ? 16.002 0.572 -3.882 1.00 85.94 79 ILE A C 1
ATOM 657 O O . ILE A 1 79 ? 14.794 0.762 -3.766 1.00 85.94 79 ILE A O 1
ATOM 661 N N . ASN A 1 80 ? 16.720 0.971 -4.928 1.00 88.38 80 ASN A N 1
ATOM 662 C CA . ASN A 1 80 ? 16.176 1.724 -6.048 1.00 88.38 80 ASN A CA 1
ATOM 663 C C . ASN A 1 80 ? 16.133 0.860 -7.306 1.00 88.38 80 ASN A C 1
ATOM 665 O O . ASN A 1 80 ? 17.163 0.439 -7.831 1.00 88.38 80 ASN A O 1
ATOM 669 N N . LEU A 1 81 ? 14.920 0.602 -7.785 1.00 88.69 81 LEU A N 1
ATOM 670 C CA . LEU A 1 81 ? 14.635 -0.185 -8.975 1.00 88.69 81 LEU A CA 1
ATOM 671 C C . LEU A 1 81 ? 14.289 0.761 -10.124 1.00 88.69 81 LEU A C 1
ATOM 673 O O . LEU A 1 81 ? 13.289 1.476 -10.066 1.00 88.69 81 LEU A O 1
ATOM 677 N N . ILE A 1 82 ? 15.106 0.738 -11.177 1.00 92.56 82 ILE A N 1
ATOM 678 C CA . ILE A 1 82 ? 14.924 1.561 -12.387 1.00 92.56 82 ILE A CA 1
ATOM 679 C C . ILE A 1 82 ? 14.678 0.721 -13.648 1.00 92.56 82 ILE A C 1
ATOM 681 O O . ILE A 1 82 ? 14.403 1.255 -14.720 1.00 92.56 82 ILE A O 1
ATOM 685 N N . ALA A 1 83 ? 14.783 -0.608 -13.551 1.00 93.44 83 ALA A N 1
ATOM 686 C CA . ALA A 1 83 ? 14.548 -1.488 -14.686 1.00 93.44 83 ALA A CA 1
ATOM 687 C C . ALA A 1 83 ? 13.045 -1.507 -15.042 1.00 93.44 83 ALA A C 1
ATOM 689 O O . ALA A 1 83 ? 12.229 -1.844 -14.177 1.00 93.44 83 ALA A O 1
ATOM 690 N N . PRO A 1 84 ? 12.645 -1.245 -16.305 1.00 92.25 84 PRO A N 1
ATOM 691 C CA . PRO A 1 84 ? 11.230 -1.137 -16.680 1.00 92.25 84 PRO A CA 1
ATOM 692 C C . PRO A 1 84 ? 10.380 -2.368 -16.328 1.00 92.25 84 PRO A C 1
ATOM 694 O O . PRO A 1 84 ? 9.227 -2.236 -15.922 1.00 92.25 84 PRO A O 1
ATOM 697 N N . GLY A 1 85 ? 10.945 -3.576 -16.440 1.00 89.56 85 GLY A N 1
ATOM 698 C CA . GLY A 1 85 ? 10.250 -4.816 -16.075 1.00 89.56 85 GLY A CA 1
ATOM 699 C C . GLY A 1 85 ? 10.001 -4.965 -14.568 1.00 89.56 85 GLY A C 1
ATOM 700 O O . GLY A 1 85 ? 8.971 -5.503 -14.157 1.00 89.56 85 GLY A O 1
ATOM 701 N N . GLU A 1 86 ? 10.912 -4.457 -13.736 1.00 88.44 86 GLU A N 1
ATOM 702 C CA . GLU A 1 86 ? 10.768 -4.467 -12.277 1.00 88.44 86 GLU A CA 1
ATOM 703 C C . GLU A 1 86 ? 9.760 -3.409 -11.836 1.00 88.44 86 GLU A C 1
ATOM 705 O O . GLU A 1 86 ? 8.815 -3.738 -11.119 1.00 88.44 86 GLU A O 1
ATOM 710 N N . ILE A 1 87 ? 9.865 -2.188 -12.374 1.00 91.75 87 ILE A N 1
ATOM 711 C CA . ILE A 1 87 ? 8.873 -1.122 -12.172 1.00 91.75 87 ILE A CA 1
ATOM 712 C C . ILE A 1 87 ? 7.471 -1.627 -12.536 1.00 91.75 87 ILE A C 1
ATOM 714 O O . ILE A 1 87 ? 6.550 -1.563 -11.721 1.00 91.75 87 ILE A O 1
ATOM 718 N N . GLY A 1 88 ? 7.310 -2.220 -13.724 1.00 89.56 88 GLY A N 1
ATOM 719 C CA . GLY A 1 88 ? 6.028 -2.761 -14.179 1.00 89.56 88 GLY A CA 1
ATOM 720 C C . GLY A 1 88 ? 5.458 -3.844 -13.256 1.00 89.56 88 GLY A C 1
ATOM 721 O O . GLY A 1 88 ? 4.244 -3.915 -13.056 1.00 89.56 88 GLY A O 1
ATOM 722 N N . THR A 1 89 ? 6.318 -4.656 -12.637 1.00 87.19 89 THR A N 1
ATOM 723 C CA . THR A 1 89 ? 5.900 -5.681 -11.667 1.00 87.19 89 THR A CA 1
ATOM 724 C C . THR A 1 89 ? 5.328 -5.048 -10.397 1.00 87.19 89 THR A C 1
ATOM 726 O O . THR A 1 89 ? 4.243 -5.435 -9.952 1.00 87.19 89 THR A O 1
ATOM 729 N N . TYR A 1 90 ? 6.002 -4.038 -9.844 1.00 87.38 90 TYR A N 1
ATOM 730 C CA . TYR A 1 90 ? 5.541 -3.319 -8.652 1.00 87.38 90 TYR A CA 1
ATOM 731 C C . TYR A 1 90 ? 4.270 -2.509 -8.917 1.00 87.38 90 TYR A C 1
ATOM 733 O O . TYR A 1 90 ? 3.332 -2.571 -8.122 1.00 87.38 90 TYR A O 1
ATOM 741 N N . LEU A 1 91 ? 4.174 -1.823 -10.060 1.00 90.00 91 LEU A N 1
ATOM 742 C CA . LEU A 1 91 ? 2.960 -1.099 -10.451 1.00 90.00 91 LEU A CA 1
ATOM 743 C C . LEU A 1 91 ? 1.767 -2.042 -10.648 1.00 90.00 91 LEU A C 1
ATOM 745 O O . LEU A 1 91 ? 0.644 -1.723 -10.252 1.00 90.00 91 LEU A O 1
ATOM 749 N N . LYS A 1 92 ? 1.990 -3.241 -11.201 1.00 87.44 92 LYS A N 1
ATOM 750 C CA . LYS A 1 92 ? 0.947 -4.270 -11.294 1.00 87.44 92 LYS A CA 1
ATOM 751 C C . LYS A 1 92 ? 0.478 -4.716 -9.906 1.00 87.44 92 LYS A C 1
ATOM 753 O O . LYS A 1 92 ? -0.727 -4.779 -9.672 1.00 87.44 92 LYS A O 1
ATOM 758 N N . ALA A 1 93 ? 1.402 -4.984 -8.983 1.00 84.88 93 ALA A N 1
ATOM 759 C CA . ALA A 1 93 ? 1.063 -5.341 -7.604 1.00 84.88 93 ALA A CA 1
ATOM 760 C C . ALA A 1 93 ? 0.301 -4.211 -6.887 1.00 84.88 93 ALA A C 1
ATOM 762 O O . ALA A 1 93 ? -0.724 -4.470 -6.252 1.00 84.88 93 ALA A O 1
ATOM 763 N N . PHE A 1 94 ? 0.747 -2.960 -7.049 1.00 87.00 94 PHE A N 1
ATOM 764 C CA . PHE A 1 94 ? 0.051 -1.777 -6.546 1.00 87.00 94 PHE A CA 1
ATOM 765 C C . PHE A 1 94 ? -1.389 -1.727 -7.054 1.00 87.00 94 PHE A C 1
ATOM 767 O O . PHE A 1 94 ? -2.311 -1.584 -6.257 1.00 87.00 94 PHE A O 1
ATOM 774 N N . ASN A 1 95 ? -1.603 -1.903 -8.359 1.00 88.00 95 ASN A N 1
ATOM 775 C CA . ASN A 1 95 ? -2.935 -1.858 -8.955 1.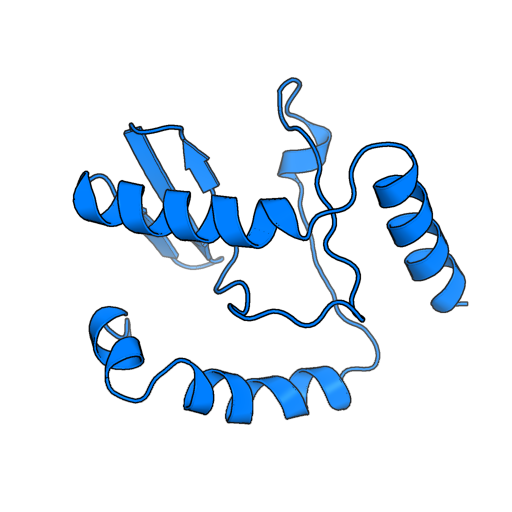00 88.00 95 ASN A CA 1
ATOM 776 C C . ASN A 1 95 ? -3.871 -2.940 -8.397 1.00 88.00 95 ASN A C 1
ATOM 778 O O . ASN A 1 95 ? -5.031 -2.642 -8.111 1.00 88.00 95 ASN A O 1
ATOM 782 N N . GLU A 1 96 ? -3.388 -4.167 -8.178 1.00 85.38 96 GLU A N 1
ATOM 783 C CA . GLU A 1 96 ? -4.200 -5.222 -7.555 1.00 85.38 96 GLU A CA 1
ATOM 784 C C . GLU A 1 96 ? -4.580 -4.894 -6.104 1.00 85.38 96 GLU A C 1
ATOM 786 O O . GLU A 1 96 ? -5.733 -5.069 -5.710 1.00 85.38 96 GLU A O 1
ATOM 791 N N . LEU A 1 97 ? -3.652 -4.344 -5.316 1.00 84.50 97 LEU A N 1
ATOM 792 C CA . LEU A 1 97 ? -3.933 -3.880 -3.952 1.00 84.50 97 LEU A CA 1
ATOM 793 C C . LEU A 1 97 ? -4.894 -2.678 -3.942 1.00 84.50 97 LEU A C 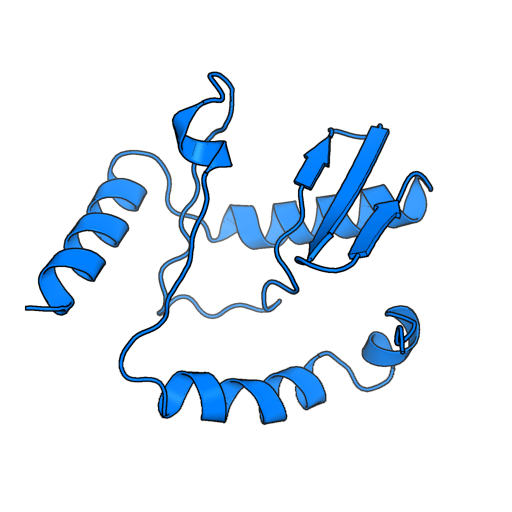1
ATOM 795 O O . LEU A 1 97 ? -5.818 -2.608 -3.131 1.00 84.50 97 LEU A O 1
ATOM 799 N N . SER A 1 98 ? -4.722 -1.756 -4.887 1.00 87.81 98 SER A N 1
ATOM 800 C CA . SER A 1 98 ? -5.494 -0.520 -5.038 1.00 87.81 98 SER A CA 1
ATOM 801 C C . SER A 1 98 ? -6.972 -0.777 -5.369 1.00 87.81 98 SER A C 1
ATOM 803 O O . SER A 1 98 ? -7.833 0.035 -5.018 1.00 87.81 98 SER A O 1
ATOM 805 N N . LYS A 1 99 ? -7.300 -1.925 -5.980 1.00 88.38 99 LYS A N 1
ATOM 806 C CA . LYS A 1 99 ? -8.688 -2.387 -6.185 1.00 88.38 99 LYS A CA 1
ATOM 807 C C . LYS A 1 99 ? -9.402 -2.733 -4.874 1.00 88.38 99 LYS A C 1
ATOM 809 O O . LYS A 1 99 ? -10.620 -2.613 -4.798 1.00 88.38 99 LYS A O 1
ATOM 814 N N . LEU A 1 100 ? -8.658 -3.145 -3.847 1.00 88.12 100 LEU A N 1
ATOM 815 C CA . LEU A 1 100 ? -9.190 -3.519 -2.530 1.00 88.12 100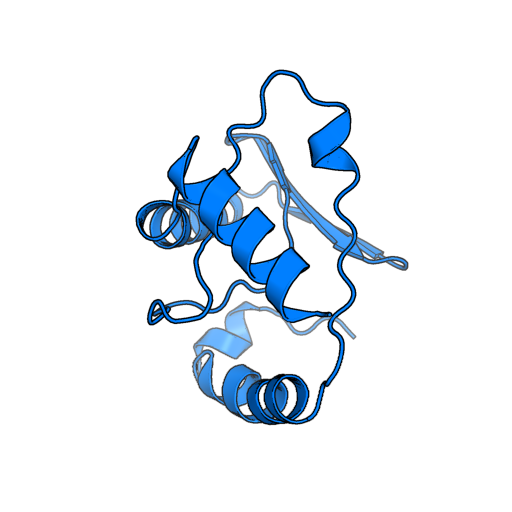 LEU A CA 1
ATOM 816 C C . LEU A 1 100 ? -9.264 -2.330 -1.559 1.00 88.12 100 LEU A C 1
ATOM 818 O O . LEU A 1 100 ? -9.800 -2.460 -0.457 1.00 88.12 100 LEU A O 1
ATOM 822 N N . ALA A 1 101 ? -8.695 -1.183 -1.937 1.00 90.38 101 ALA A N 1
ATOM 823 C CA . ALA A 1 101 ? -8.563 -0.029 -1.065 1.00 90.38 101 ALA A CA 1
ATOM 824 C C . ALA A 1 101 ? -9.854 0.804 -1.006 1.00 90.38 101 ALA A C 1
ATOM 826 O O . ALA A 1 101 ? -10.380 1.271 -2.019 1.00 90.38 101 ALA A O 1
ATOM 827 N N . ALA A 1 102 ? -10.323 1.069 0.211 1.00 92.50 102 ALA A N 1
ATOM 828 C CA . ALA A 1 102 ? -11.263 2.141 0.490 1.00 92.50 102 ALA A CA 1
ATOM 829 C C . ALA A 1 102 ? -10.579 3.502 0.284 1.00 92.50 102 ALA A C 1
ATOM 831 O O . ALA A 1 102 ? -9.398 3.661 0.591 1.00 92.50 102 ALA A O 1
ATOM 832 N N . ARG A 1 103 ? -11.327 4.498 -0.204 1.00 91.62 103 ARG A N 1
ATOM 833 C CA . ARG A 1 103 ? -10.854 5.879 -0.414 1.00 91.62 103 ARG A CA 1
ATOM 834 C C . ARG A 1 103 ? -11.821 6.891 0.198 1.00 91.62 103 ARG A C 1
ATOM 836 O O . ARG A 1 103 ? -12.983 6.563 0.464 1.00 91.62 103 ARG A O 1
ATOM 843 N N . GLY A 1 104 ? -11.342 8.116 0.413 1.00 89.69 104 GLY A N 1
ATOM 844 C CA . GLY A 1 104 ? -12.159 9.236 0.886 1.00 89.69 104 GLY A CA 1
ATOM 845 C C . GLY A 1 104 ? -12.881 8.928 2.210 1.00 89.69 104 GLY A C 1
ATOM 846 O O . GLY A 1 104 ? -12.252 8.394 3.128 1.00 89.69 104 GLY A O 1
ATOM 847 N N . PRO A 1 105 ? -14.197 9.199 2.331 1.00 92.50 105 PRO A N 1
ATOM 848 C CA . PRO A 1 105 ? -14.946 8.972 3.571 1.00 92.50 105 PRO A CA 1
ATOM 849 C C . PRO A 1 105 ? -14.878 7.533 4.099 1.00 92.50 105 PRO A C 1
ATOM 851 O O . PRO A 1 105 ? -14.821 7.332 5.310 1.00 92.50 105 PRO A O 1
ATOM 854 N N . LYS A 1 106 ? -14.824 6.527 3.212 1.00 91.44 106 LYS A N 1
ATOM 855 C CA . LYS A 1 106 ? -14.706 5.118 3.621 1.00 91.44 106 LYS A CA 1
ATOM 856 C C . LYS A 1 106 ? -13.351 4.834 4.270 1.00 91.44 106 LYS A C 1
ATOM 858 O O . LYS A 1 106 ? -13.300 4.161 5.291 1.00 91.44 106 LYS A O 1
ATOM 863 N N . ALA A 1 107 ? -12.269 5.382 3.712 1.00 91.88 107 ALA A N 1
ATOM 864 C CA . ALA A 1 107 ? -10.937 5.268 4.306 1.00 91.88 107 ALA A CA 1
ATOM 865 C C . ALA A 1 107 ? -10.883 5.946 5.682 1.00 91.88 107 ALA A C 1
ATOM 867 O O . ALA A 1 107 ? -10.381 5.353 6.635 1.00 91.88 107 ALA A O 1
ATOM 868 N N . ARG A 1 108 ? -11.472 7.146 5.802 1.00 90.94 108 ARG A N 1
ATOM 869 C CA . ARG A 1 108 ? -11.587 7.857 7.083 1.00 90.94 108 ARG A CA 1
ATOM 870 C C . ARG A 1 108 ? -12.327 7.019 8.123 1.00 90.94 108 ARG A C 1
ATOM 872 O O . ARG A 1 108 ? -11.823 6.870 9.226 1.00 90.94 108 ARG A O 1
ATOM 879 N N . ALA A 1 109 ? -13.466 6.428 7.764 1.00 92.31 109 ALA A N 1
ATOM 880 C CA . ALA A 1 109 ? -14.225 5.564 8.667 1.00 92.31 109 ALA A CA 1
ATOM 881 C C . ALA A 1 109 ? -13.417 4.336 9.122 1.00 92.31 109 ALA A C 1
ATOM 883 O O . ALA A 1 109 ? -13.438 4.003 10.303 1.00 92.31 109 ALA A O 1
ATOM 884 N N . CYS A 1 110 ? -12.659 3.698 8.220 1.00 91.38 110 CYS A N 1
ATOM 885 C CA . CYS A 1 110 ? -11.768 2.595 8.588 1.00 91.38 110 CYS A CA 1
ATOM 886 C C . CYS A 1 110 ? -10.681 3.028 9.583 1.00 91.38 110 CYS A C 1
ATOM 888 O O . CYS A 1 110 ? -10.410 2.295 10.528 1.00 91.38 110 CYS A O 1
ATOM 890 N N . ILE A 1 111 ? -10.076 4.204 9.383 1.00 89.94 111 ILE A N 1
ATOM 891 C CA . ILE A 1 111 ? -9.053 4.745 10.290 1.00 89.94 111 ILE A CA 1
ATOM 892 C C . ILE A 1 111 ? -9.664 5.086 11.652 1.00 89.94 111 ILE A C 1
ATOM 894 O O . ILE A 1 111 ? -9.139 4.649 12.668 1.00 89.94 111 ILE A O 1
ATOM 898 N N . THR A 1 112 ? -10.784 5.815 11.682 1.00 92.75 112 THR A N 1
ATOM 899 C CA . THR A 1 112 ? -11.477 6.178 12.927 1.00 92.75 112 THR A CA 1
ATOM 900 C C . THR A 1 112 ? -11.886 4.935 13.712 1.00 92.75 112 THR A C 1
ATOM 902 O O . THR A 1 112 ? -11.514 4.810 14.869 1.00 92.75 112 THR A O 1
ATOM 905 N N . SER A 1 113 ? -12.523 3.954 13.064 1.00 90.19 113 SER A N 1
ATOM 906 C CA . SER A 1 113 ? -12.895 2.696 13.721 1.00 90.19 113 SER A CA 1
ATOM 907 C C . SER A 1 113 ? -11.690 1.931 14.276 1.00 90.19 113 SER A C 1
ATOM 909 O O . SER A 1 113 ? -11.817 1.281 15.311 1.00 90.19 113 SER A O 1
ATOM 911 N N . ALA A 1 114 ? -10.536 1.981 13.602 1.00 87.31 114 ALA A N 1
ATOM 912 C CA . ALA A 1 114 ? -9.317 1.360 14.106 1.00 87.31 114 ALA A CA 1
ATOM 913 C C . ALA A 1 114 ? -8.774 2.098 15.340 1.00 87.31 114 ALA A C 1
ATOM 915 O O . ALA A 1 114 ? -8.379 1.440 16.297 1.00 87.31 114 ALA A O 1
ATOM 916 N N . ILE A 1 115 ? -8.793 3.434 15.342 1.00 89.81 115 ILE A N 1
ATOM 917 C CA . ILE A 1 115 ? -8.386 4.253 16.495 1.00 89.81 115 ILE A CA 1
ATOM 918 C C . ILE A 1 115 ? -9.299 3.977 17.694 1.00 89.81 115 ILE A C 1
ATOM 920 O O . ILE A 1 115 ? -8.797 3.650 18.763 1.00 89.81 115 ILE A O 1
ATOM 924 N N . ASP A 1 116 ? -10.618 4.015 17.498 1.00 91.19 116 ASP A N 1
ATOM 925 C CA . ASP A 1 116 ? -11.604 3.807 18.567 1.00 91.19 116 ASP A CA 1
ATOM 926 C C . ASP A 1 116 ? -11.510 2.397 19.182 1.00 91.19 116 ASP A C 1
ATOM 928 O O . ASP A 1 116 ? -11.817 2.194 20.353 1.00 91.19 116 ASP A O 1
ATOM 932 N N . SER A 1 117 ? -11.054 1.401 18.411 1.00 85.75 117 SER A N 1
ATOM 933 C CA . SER A 1 117 ? -10.881 0.027 18.905 1.00 85.75 117 SER A CA 1
ATOM 934 C C . SER A 1 117 ? -9.724 -0.153 19.897 1.00 85.75 117 SER A C 1
ATOM 936 O O . SER A 1 117 ? -9.618 -1.213 20.516 1.00 85.75 117 SER A O 1
ATOM 938 N N . LEU A 1 118 ? -8.853 0.852 20.040 1.00 81.19 118 LEU A N 1
ATOM 939 C CA . LEU A 1 118 ? -7.691 0.803 20.930 1.00 81.19 118 LEU A CA 1
ATOM 940 C C . LEU A 1 118 ? -8.001 1.221 22.379 1.00 81.19 118 LEU A C 1
ATOM 942 O O . LEU A 1 118 ? -7.163 0.959 23.243 1.00 81.19 118 LEU A O 1
ATOM 946 N N . GLY A 1 119 ? -9.191 1.778 22.651 1.00 69.00 119 GLY A N 1
ATOM 947 C CA . GLY A 1 119 ? -9.611 2.261 23.975 1.00 69.00 119 GLY A CA 1
ATOM 948 C C . GLY A 1 119 ? -9.444 3.762 24.137 1.00 69.00 119 GLY A C 1
ATOM 949 O O . GLY A 1 119 ? -8.305 4.195 24.423 1.00 69.00 119 GLY A O 1
#

Sequence (119 aa):
MYVEWRQLHRDGMRRVHEQTVPLYQRTRHFRVYASNLVAQPNVPLGVIPFGVRRTVWPLEAFYAFDNSQVAVETLTAEINLIAPGEIGTYLKAFNELSKLAARGPKARACITSAIDSLG

Foldseek 3Di:
DDDDVVVCPVVDCVVVCVVCVVVVVPDPDDDDDDPVVPPDPPDFDWDQAPPDDDPDDDDADWDQPDQAWIWHDDPVDIDIDGDNVVSVVVVVVVVSVRVRTDGDPRNVVSVVVVVVVSD

Radius of gyration: 15.82 Å; chains: 1; bounding box: 37×39×41 Å